Protein AF-A0AAD6TDW9-F1 (afdb_monomer_lite)

Secondary structure (DSSP, 8-state):
--HHHHHHHHTTT--SPPP--S-HHHHHHHHHHHHHHHS-TTSPEETTEE-S------TTTS--STTSHHHHHHHHHHHHHHHTT-HHHHHHHHHHHHHHHHHHHHH-

Foldseek 3Di:
DDVQLVVCVVVVVDPPDRDQPPDLVVLLQVLLQLVVVQFDPQWDDDPSHTDLDDDDDRVSAVDPDSNHLVSNVVSLVNSVVNCVPVPVSVVSSVSSVVSSVSSVVRND

Sequence (108 aa):
RPNEVSGWIGRARSGGPHPAIVDVFSFASRWWNWWVAINPEWRIKRGNRLVREGEGAWDSLAQTGPNGMLNVLICLRWWYDALKGDERAMGDWKEALADVEWALKGIL

pLDDT: mean 86.01, std 9.98, range [58.34, 97.56]

Radius of gyration: 13.74 Å; chains: 1; bounding box: 31×32×34 Å

Organism: NCBI:txid1745969

Structure (mmCIF, N/CA/C/O backbone):
data_AF-A0AAD6TDW9-F1
#
_entry.id   AF-A0AAD6TDW9-F1
#
loop_
_atom_site.group_PDB
_atom_site.id
_atom_site.type_symbol
_atom_site.label_atom_id
_atom_site.label_alt_id
_atom_site.label_comp_id
_atom_site.label_asym_id
_atom_site.label_entity_id
_atom_site.label_seq_id
_atom_site.pdbx_PDB_ins_code
_atom_site.Cartn_x
_atom_site.Cartn_y
_atom_site.Cartn_z
_atom_site.occupancy
_atom_site.B_iso_or_equiv
_atom_site.auth_seq_id
_atom_site.auth_comp_id
_atom_site.auth_asym_id
_atom_site.auth_atom_id
_atom_site.pdbx_PDB_model_num
ATOM 1 N N . ARG A 1 1 ? -7.961 -3.247 -6.421 1.00 72.31 1 ARG A N 1
ATOM 2 C CA . ARG A 1 1 ? -6.555 -3.721 -6.469 1.00 72.31 1 ARG A CA 1
ATOM 3 C C . ARG A 1 1 ? -5.977 -3.493 -7.857 1.00 72.31 1 ARG A C 1
ATOM 5 O O . ARG A 1 1 ? -6.772 -3.525 -8.792 1.00 72.31 1 ARG A O 1
ATOM 12 N N . PRO A 1 2 ? -4.657 -3.275 -8.008 1.00 77.56 2 PRO A N 1
ATOM 13 C CA . PRO A 1 2 ? -4.009 -3.196 -9.320 1.00 77.56 2 PRO A CA 1
ATOM 14 C C . PRO A 1 2 ? -4.267 -4.448 -10.180 1.00 77.56 2 PRO A C 1
ATOM 16 O O . PRO A 1 2 ? -4.443 -5.551 -9.652 1.00 77.56 2 PRO A O 1
ATOM 19 N N . ASN A 1 3 ? -4.301 -4.284 -11.504 1.00 77.44 3 ASN A N 1
ATOM 20 C CA . ASN A 1 3 ? -4.661 -5.347 -12.460 1.00 77.44 3 ASN A CA 1
ATOM 21 C C . ASN A 1 3 ? -3.661 -6.510 -12.436 1.00 77.44 3 ASN A C 1
ATOM 23 O O . ASN A 1 3 ? -4.026 -7.677 -12.565 1.00 77.44 3 ASN A O 1
ATOM 27 N N . GLU A 1 4 ? -2.404 -6.169 -12.197 1.00 77.12 4 GLU A N 1
ATOM 28 C CA . GLU A 1 4 ? -1.249 -7.037 -12.021 1.00 77.12 4 GLU A CA 1
ATOM 29 C C . GLU A 1 4 ? -1.524 -8.119 -10.960 1.00 77.12 4 GLU A C 1
ATOM 31 O O . GLU A 1 4 ? -1.235 -9.302 -11.154 1.00 77.12 4 GLU A O 1
ATOM 36 N N . VAL A 1 5 ? -2.186 -7.726 -9.871 1.00 71.38 5 VAL A N 1
ATOM 37 C CA . VAL A 1 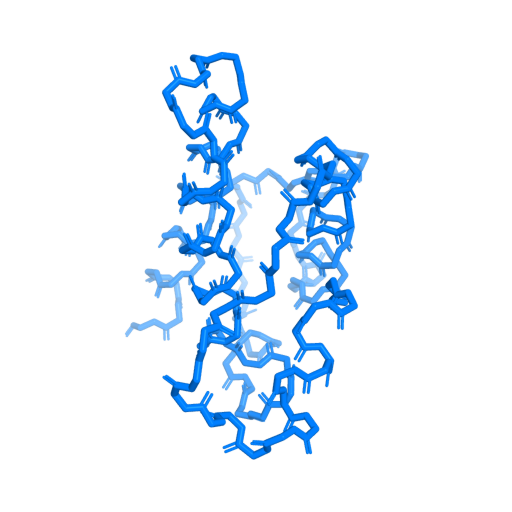5 ? -2.553 -8.592 -8.742 1.00 71.38 5 VAL A CA 1
ATOM 38 C C . VAL A 1 5 ? -3.688 -9.524 -9.116 1.00 71.38 5 VAL A C 1
ATOM 40 O O . VAL A 1 5 ? -3.653 -10.707 -8.790 1.00 71.38 5 VAL A O 1
ATOM 43 N N . SER A 1 6 ? -4.696 -9.006 -9.823 1.00 74.06 6 SER A N 1
ATOM 44 C CA . SER A 1 6 ? -5.806 -9.821 -10.319 1.00 74.06 6 SER A CA 1
ATOM 45 C C . SER A 1 6 ? -5.301 -10.930 -11.242 1.00 74.06 6 SER A C 1
ATOM 47 O O . SER A 1 6 ? -5.727 -12.074 -11.099 1.00 74.06 6 SER A O 1
ATOM 49 N N . GLY A 1 7 ? -4.338 -10.621 -12.117 1.00 73.25 7 GLY A N 1
ATOM 50 C CA . GLY A 1 7 ? -3.689 -11.615 -12.971 1.00 73.25 7 GLY A CA 1
ATOM 51 C C . GLY A 1 7 ? -2.910 -12.675 -12.185 1.00 73.25 7 GLY A C 1
ATOM 52 O O . GLY A 1 7 ? -3.001 -13.857 -12.500 1.00 73.25 7 GLY A O 1
ATOM 53 N N . TRP A 1 8 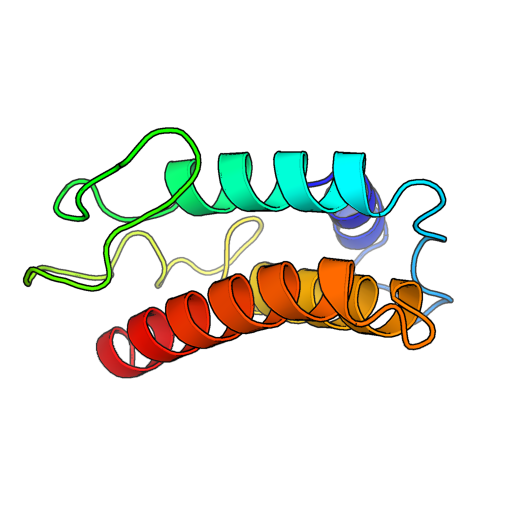? -2.170 -12.285 -11.145 1.00 75.88 8 TRP A N 1
ATOM 54 C CA . TRP A 1 8 ? -1.407 -13.225 -10.313 1.00 75.88 8 TRP A CA 1
ATOM 55 C C . TRP A 1 8 ? -2.293 -14.126 -9.442 1.00 75.88 8 TRP A C 1
ATOM 57 O O . TRP A 1 8 ? -2.066 -15.334 -9.381 1.00 75.88 8 TRP A O 1
ATOM 67 N N . ILE A 1 9 ? -3.349 -13.573 -8.834 1.00 73.38 9 ILE A N 1
ATOM 68 C CA . ILE A 1 9 ? -4.352 -14.360 -8.098 1.00 73.38 9 ILE A CA 1
ATOM 69 C C . ILE A 1 9 ? -5.027 -15.365 -9.039 1.00 73.38 9 ILE A C 1
ATOM 71 O O . ILE A 1 9 ? -5.163 -16.532 -8.675 1.00 73.38 9 ILE A O 1
ATOM 75 N N . GLY A 1 10 ? -5.393 -14.940 -10.254 1.00 71.69 10 GLY A N 1
ATOM 76 C CA . GLY A 1 10 ? -5.986 -15.813 -11.272 1.00 71.69 10 GLY A CA 1
ATOM 77 C C . GLY A 1 10 ? -5.071 -16.960 -11.715 1.00 71.69 10 GLY A C 1
ATOM 78 O O . GLY A 1 10 ? -5.559 -18.020 -12.086 1.00 71.69 10 GLY A O 1
ATOM 79 N N . ARG A 1 11 ? -3.746 -16.799 -11.601 1.00 72.00 11 ARG A N 1
ATOM 80 C CA . ARG A 1 11 ? -2.745 -17.852 -11.855 1.00 72.00 11 ARG A CA 1
ATOM 81 C C . ARG A 1 11 ? -2.368 -18.636 -10.596 1.00 72.00 11 ARG A C 1
ATOM 83 O O . ARG A 1 11 ? -1.220 -19.043 -10.439 1.00 72.00 11 ARG A O 1
ATOM 90 N N . ALA A 1 12 ? -3.309 -18.797 -9.667 1.00 75.31 12 ALA A N 1
ATOM 91 C CA . ALA A 1 12 ? -3.112 -19.519 -8.410 1.00 75.31 12 ALA A CA 1
ATOM 92 C C . ALA A 1 12 ? -1.887 -19.044 -7.607 1.00 75.31 12 ALA A C 1
ATOM 94 O O . ALA A 1 12 ? -1.252 -19.836 -6.915 1.00 75.31 12 ALA A O 1
ATOM 95 N N . ARG A 1 13 ? -1.553 -17.746 -7.685 1.00 72.75 13 ARG A N 1
ATOM 96 C CA . ARG A 1 13 ? -0.395 -17.165 -6.990 1.00 72.75 13 ARG A CA 1
ATOM 97 C C . ARG A 1 13 ? 0.939 -17.809 -7.392 1.00 72.75 13 ARG A C 1
ATOM 99 O O . ARG A 1 13 ? 1.873 -17.840 -6.596 1.00 72.75 13 ARG A O 1
ATOM 106 N N . SER A 1 14 ? 1.0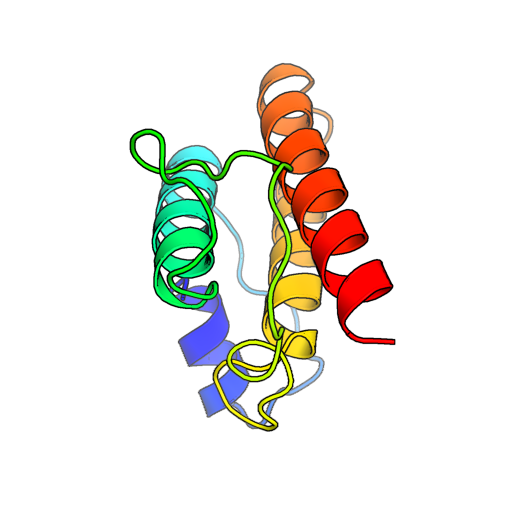38 -18.308 -8.627 1.00 67.88 14 SER A N 1
ATOM 107 C CA . SER A 1 14 ? 2.245 -18.941 -9.164 1.00 67.88 14 SER A CA 1
ATOM 108 C C . SER A 1 14 ? 3.487 -18.068 -8.939 1.00 67.88 14 SER A C 1
ATOM 110 O O . SER A 1 14 ? 3.451 -16.876 -9.255 1.00 67.88 14 SER A O 1
ATOM 112 N N . GLY A 1 15 ? 4.589 -18.661 -8.473 1.00 58.34 15 GLY A N 1
ATOM 113 C CA . GLY A 1 15 ? 5.874 -17.984 -8.227 1.00 58.34 15 GLY A CA 1
ATOM 114 C C . GLY A 1 15 ? 6.670 -17.599 -9.484 1.00 58.34 15 GLY A C 1
ATOM 115 O O . GLY A 1 15 ? 7.878 -17.411 -9.400 1.00 58.34 15 GLY A O 1
ATOM 116 N N . GLY A 1 16 ? 6.020 -17.528 -10.651 1.00 63.09 16 GLY A N 1
ATOM 117 C CA . GLY A 1 16 ? 6.641 -17.058 -11.892 1.00 63.09 16 GLY A CA 1
ATOM 118 C C . GLY A 1 16 ? 7.020 -15.570 -11.833 1.00 63.09 16 GLY A C 1
ATOM 119 O O . GLY A 1 16 ? 6.708 -14.898 -10.846 1.00 63.09 16 GLY A O 1
ATOM 120 N N . PRO A 1 17 ? 7.671 -15.031 -12.883 1.00 60.44 17 PRO A N 1
ATOM 121 C CA . PRO A 1 17 ? 8.110 -13.640 -12.897 1.00 60.44 17 PRO A CA 1
ATOM 122 C C . PRO A 1 17 ? 6.941 -12.699 -12.592 1.00 60.44 17 PRO A C 1
ATOM 124 O O . PRO A 1 17 ? 5.842 -12.835 -13.143 1.00 60.44 17 PRO A O 1
ATOM 127 N N . HIS A 1 18 ? 7.174 -11.767 -11.669 1.00 66.81 18 HIS A N 1
ATOM 128 C CA . HIS A 1 18 ? 6.179 -10.769 -11.312 1.00 66.81 18 HIS A CA 1
ATOM 129 C C . HIS A 1 18 ? 5.860 -9.889 -12.532 1.00 66.81 18 HIS A C 1
ATOM 131 O O . HIS A 1 18 ? 6.726 -9.674 -13.386 1.00 66.81 18 HIS A O 1
ATOM 137 N N . PRO A 1 19 ? 4.617 -9.394 -12.658 1.00 71.12 19 PRO A N 1
ATOM 138 C CA . PRO A 1 19 ? 4.228 -8.554 -13.784 1.00 71.12 19 PRO A CA 1
ATOM 139 C C . PRO A 1 19 ? 5.148 -7.332 -13.899 1.00 71.12 19 PRO A C 1
ATOM 141 O O . PRO A 1 19 ? 5.477 -6.691 -12.900 1.00 71.12 19 PRO A O 1
ATOM 144 N N . ALA A 1 20 ? 5.569 -7.021 -15.127 1.00 77.88 20 ALA A N 1
ATOM 145 C CA . ALA A 1 20 ? 6.363 -5.834 -15.403 1.00 77.88 20 ALA A CA 1
ATOM 146 C C . ALA A 1 20 ? 5.500 -4.586 -15.169 1.00 77.88 20 ALA A C 1
ATOM 148 O O . ALA A 1 20 ? 4.545 -4.335 -15.904 1.00 77.88 20 ALA A O 1
ATOM 149 N N . ILE A 1 21 ? 5.830 -3.805 -14.140 1.00 85.06 21 ILE A N 1
ATOM 150 C CA . ILE A 1 21 ? 5.220 -2.494 -13.915 1.00 85.06 21 ILE A CA 1
ATOM 151 C C . ILE A 1 21 ? 5.916 -1.510 -14.858 1.00 85.06 21 ILE A C 1
ATOM 153 O O . ILE A 1 21 ? 7.047 -1.098 -14.616 1.00 85.06 21 ILE A O 1
ATOM 157 N N . VAL A 1 22 ? 5.248 -1.188 -15.966 1.00 82.69 22 VAL A N 1
ATOM 158 C CA . VAL A 1 22 ? 5.772 -0.282 -17.005 1.00 82.69 22 VAL A CA 1
ATOM 159 C C . VAL A 1 22 ? 5.586 1.185 -16.610 1.00 82.69 22 VAL A C 1
ATOM 161 O O . VAL A 1 22 ? 6.461 2.005 -16.864 1.00 82.69 22 VAL A O 1
ATOM 164 N N . ASP A 1 23 ? 4.469 1.502 -15.950 1.00 88.88 23 ASP A N 1
ATOM 165 C CA . ASP A 1 23 ? 4.155 2.838 -15.437 1.00 88.88 23 ASP A CA 1
ATOM 166 C C . ASP A 1 23 ? 3.946 2.781 -13.918 1.00 88.88 23 ASP A C 1
ATOM 168 O O . ASP A 1 23 ? 2.888 2.385 -13.411 1.00 88.88 23 ASP A O 1
ATOM 172 N N . VAL A 1 24 ? 4.994 3.176 -13.195 1.00 91.12 24 VAL A N 1
ATOM 173 C CA . VAL A 1 24 ? 5.040 3.204 -11.729 1.00 91.12 24 VAL A CA 1
ATOM 174 C C . VAL A 1 24 ? 4.031 4.196 -11.150 1.00 91.12 24 VAL A C 1
ATOM 176 O O . VAL A 1 24 ? 3.416 3.896 -10.129 1.00 91.12 24 VAL A O 1
ATOM 179 N N . PHE A 1 25 ? 3.800 5.342 -11.793 1.00 91.00 25 PHE A N 1
ATOM 180 C CA . PHE A 1 25 ? 2.885 6.365 -11.277 1.00 91.00 25 PHE A CA 1
ATOM 181 C C . PHE A 1 25 ? 1.427 5.913 -11.389 1.00 91.00 25 PHE A C 1
ATOM 183 O O . PHE A 1 25 ? 0.657 6.012 -10.428 1.00 91.00 25 PHE A O 1
ATOM 190 N N . SER A 1 26 ? 1.052 5.336 -12.533 1.00 91.62 26 SER A N 1
ATOM 191 C CA . SER A 1 26 ? -0.280 4.747 -12.715 1.00 91.62 26 SER A CA 1
ATOM 192 C C . SER A 1 26 ? -0.497 3.530 -11.815 1.00 91.62 26 SER A C 1
ATOM 194 O O . SER A 1 26 ? -1.613 3.289 -11.344 1.00 91.62 26 SER A O 1
ATOM 196 N N . PHE A 1 27 ? 0.546 2.736 -11.555 1.00 92.06 27 PHE A N 1
ATOM 197 C CA . PHE A 1 27 ? 0.485 1.655 -10.571 1.00 92.06 27 PHE A CA 1
ATOM 198 C C . PHE A 1 27 ? 0.250 2.191 -9.153 1.00 92.06 27 PHE A C 1
ATOM 200 O O . PHE A 1 27 ? -0.702 1.759 -8.502 1.00 92.06 27 PHE A O 1
ATOM 207 N N . ALA A 1 28 ? 1.051 3.164 -8.711 1.00 93.75 28 ALA A N 1
ATOM 208 C CA . ALA A 1 28 ? 0.945 3.798 -7.399 1.00 93.75 28 ALA A CA 1
ATOM 209 C C . ALA A 1 28 ? -0.459 4.368 -7.155 1.00 93.75 28 ALA A C 1
ATOM 211 O O . ALA A 1 28 ? -1.093 4.074 -6.143 1.00 93.75 28 ALA A O 1
ATOM 212 N N . SER A 1 29 ? -0.999 5.113 -8.125 1.00 94.06 29 SER A N 1
ATOM 213 C CA . SER A 1 29 ? -2.350 5.679 -8.049 1.00 94.06 29 SER A CA 1
ATOM 214 C C . SER A 1 29 ? -3.429 4.601 -7.867 1.00 94.06 29 SER A C 1
ATOM 216 O O . SER A 1 29 ? -4.272 4.694 -6.970 1.00 94.06 29 SER A O 1
ATOM 218 N N . ARG A 1 30 ? -3.371 3.517 -8.658 1.00 94.12 30 ARG A N 1
ATOM 219 C CA . ARG A 1 30 ? -4.302 2.378 -8.542 1.00 94.12 30 ARG A CA 1
ATOM 220 C C . ARG A 1 30 ? -4.155 1.638 -7.214 1.00 94.12 30 ARG A C 1
ATOM 222 O O . ARG A 1 30 ? -5.157 1.170 -6.670 1.00 94.12 30 ARG A O 1
ATOM 229 N N . TRP A 1 31 ? -2.930 1.510 -6.708 1.00 94.81 31 TRP A N 1
ATOM 230 C CA . TRP A 1 31 ? -2.662 0.885 -5.418 1.00 94.81 31 TRP A CA 1
ATOM 231 C C . TRP A 1 31 ? -3.276 1.700 -4.281 1.00 94.81 31 TRP A C 1
ATOM 233 O O . TRP A 1 31 ? -4.033 1.149 -3.490 1.00 94.81 31 TRP A O 1
ATOM 243 N N . TRP A 1 32 ? -3.056 3.012 -4.264 1.00 96.25 32 TRP A N 1
ATOM 244 C CA . TRP A 1 32 ? -3.594 3.910 -3.244 1.00 96.25 32 TRP A CA 1
ATOM 245 C C . TRP A 1 32 ? -5.122 3.976 -3.242 1.00 96.25 32 TRP A C 1
ATOM 247 O O . TRP A 1 32 ? -5.737 3.848 -2.186 1.00 96.25 32 TRP A O 1
ATOM 257 N N . AS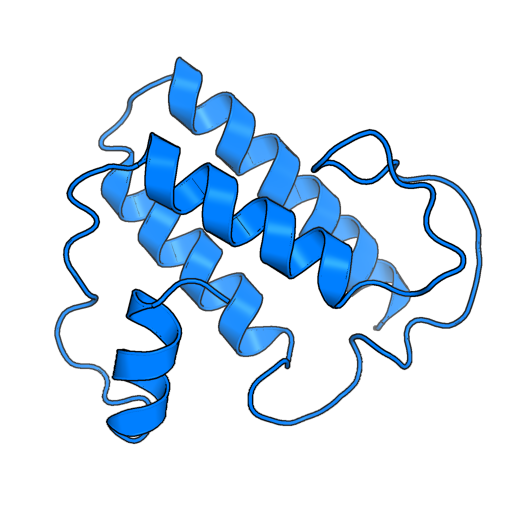N A 1 33 ? -5.748 4.073 -4.419 1.00 94.44 33 ASN A N 1
ATOM 258 C CA . ASN A 1 33 ? -7.209 4.006 -4.535 1.00 94.44 33 ASN A CA 1
ATOM 259 C C . ASN A 1 33 ? -7.759 2.691 -3.972 1.00 94.44 33 ASN A C 1
ATOM 261 O O . ASN A 1 33 ? -8.795 2.670 -3.312 1.00 94.44 33 ASN A O 1
ATOM 265 N N . TRP A 1 34 ? -7.059 1.583 -4.220 1.00 93.12 34 TRP A N 1
ATOM 266 C CA . TRP A 1 34 ? -7.441 0.298 -3.656 1.00 93.12 34 TRP A CA 1
ATOM 267 C C . TRP A 1 34 ? -7.240 0.242 -2.142 1.00 93.12 34 TRP A C 1
ATOM 269 O O . TRP A 1 34 ? -8.151 -0.199 -1.450 1.00 93.12 34 TRP A O 1
ATOM 279 N N . TRP A 1 35 ? -6.095 0.701 -1.638 1.00 94.69 35 TRP A N 1
ATOM 280 C CA . TRP A 1 35 ? -5.779 0.724 -0.214 1.00 94.69 35 TRP A CA 1
ATOM 281 C C . TRP A 1 35 ? -6.818 1.531 0.572 1.00 94.69 35 TRP A C 1
ATOM 283 O O . TRP A 1 35 ? -7.395 1.021 1.528 1.00 94.69 35 TRP A O 1
ATOM 293 N N . VAL A 1 36 ? -7.171 2.728 0.095 1.00 94.06 36 VAL A N 1
ATOM 294 C CA . VAL A 1 36 ? -8.256 3.553 0.657 1.00 94.06 36 VAL A CA 1
ATOM 295 C C . VAL A 1 36 ? -9.603 2.824 0.664 1.00 94.06 36 VAL A C 1
ATOM 297 O O . VAL A 1 36 ? -10.383 2.991 1.601 1.00 94.06 36 VAL A O 1
ATOM 300 N N . ALA A 1 37 ? -9.897 2.038 -0.374 1.00 91.38 37 ALA A N 1
ATOM 301 C CA . ALA A 1 37 ? -11.176 1.348 -0.515 1.00 91.38 37 ALA A CA 1
ATOM 302 C C . ALA A 1 37 ? -11.324 0.122 0.398 1.00 91.38 37 ALA A C 1
ATOM 304 O O . ALA A 1 37 ? -12.449 -0.213 0.753 1.00 91.38 37 ALA A O 1
ATOM 305 N N . ILE A 1 38 ? -10.226 -0.553 0.756 1.00 90.94 38 ILE A N 1
ATOM 306 C CA . ILE A 1 38 ? -10.271 -1.741 1.630 1.00 90.94 38 ILE A CA 1
ATOM 307 C C . ILE A 1 38 ? -10.046 -1.426 3.108 1.00 90.94 38 ILE A C 1
ATOM 309 O O . ILE A 1 38 ? -10.210 -2.308 3.943 1.00 90.94 38 ILE A O 1
ATOM 313 N N . ASN A 1 39 ? -9.649 -0.195 3.433 1.00 92.44 39 ASN A N 1
ATOM 314 C CA . ASN A 1 39 ? -9.439 0.213 4.813 1.00 92.44 39 ASN A CA 1
ATOM 315 C C . ASN A 1 39 ? -10.766 0.465 5.554 1.00 92.44 39 ASN A C 1
ATOM 317 O O . ASN A 1 39 ? -11.761 0.830 4.918 1.00 92.44 39 ASN A O 1
ATOM 321 N N . PRO A 1 40 ? -10.771 0.325 6.893 1.00 92.12 40 PRO A N 1
ATOM 322 C CA . PRO A 1 40 ? -11.952 0.570 7.712 1.00 92.12 40 PRO A CA 1
ATOM 323 C C . PRO A 1 40 ? -12.523 1.984 7.552 1.00 92.12 40 PRO A C 1
ATOM 325 O O . PRO A 1 40 ? -11.792 2.940 7.290 1.00 92.12 40 PRO A O 1
ATOM 328 N N . GLU A 1 41 ? -13.824 2.135 7.804 1.00 92.00 41 GLU A N 1
ATOM 329 C CA . GLU A 1 41 ? -14.521 3.427 7.708 1.00 92.00 41 GLU A CA 1
ATOM 330 C C . GLU A 1 41 ? -14.037 4.466 8.721 1.00 92.00 41 GLU A C 1
ATOM 332 O O . GLU A 1 41 ? -14.071 5.659 8.430 1.00 92.00 41 GLU A O 1
ATOM 337 N N . TRP A 1 42 ? -13.549 4.028 9.885 1.00 94.12 42 TRP A N 1
ATOM 338 C CA . TRP A 1 42 ? -13.034 4.929 10.916 1.00 94.12 42 TRP A CA 1
ATOM 339 C C . TRP A 1 42 ? -11.748 5.653 10.480 1.00 94.12 42 TRP A C 1
ATOM 341 O O . TRP A 1 42 ? -11.388 6.673 11.068 1.00 94.12 42 TRP A O 1
ATOM 351 N N . ARG A 1 43 ? -11.062 5.177 9.429 1.00 94.19 43 ARG A N 1
ATOM 352 C CA . ARG A 1 43 ? -9.869 5.843 8.902 1.00 94.19 43 ARG A CA 1
ATOM 353 C C . ARG A 1 43 ? -10.224 7.087 8.101 1.00 94.19 43 ARG A C 1
ATOM 355 O O . ARG A 1 43 ? -10.964 7.039 7.118 1.00 94.19 43 ARG A O 1
ATOM 362 N N . ILE A 1 44 ? -9.585 8.196 8.456 1.00 93.56 44 ILE A N 1
ATOM 363 C CA . ILE A 1 44 ? -9.780 9.481 7.785 1.00 93.56 44 ILE A CA 1
ATOM 364 C C . ILE A 1 44 ? -9.129 9.453 6.397 1.00 93.56 44 ILE A C 1
ATOM 366 O O . ILE A 1 44 ? -7.927 9.219 6.246 1.00 93.56 44 ILE A O 1
ATOM 370 N N . LYS A 1 45 ? -9.941 9.730 5.371 1.00 93.19 45 LYS A N 1
ATOM 371 C CA . LYS A 1 45 ? -9.537 9.782 3.960 1.00 93.19 45 LYS A CA 1
ATOM 372 C C . LYS A 1 45 ? -9.212 11.221 3.560 1.00 93.19 45 LYS A C 1
ATOM 374 O O . LYS A 1 45 ? -10.020 12.124 3.766 1.00 93.19 45 LYS A O 1
ATOM 379 N N . ARG A 1 46 ? -8.053 11.438 2.935 1.00 90.69 46 ARG A N 1
ATOM 380 C CA . ARG A 1 46 ? -7.658 12.715 2.316 1.00 90.69 46 ARG A CA 1
ATOM 381 C C . ARG A 1 46 ? -7.313 12.474 0.850 1.00 90.69 46 ARG A C 1
ATOM 383 O O . ARG A 1 46 ? -6.188 12.113 0.516 1.00 90.69 46 ARG A O 1
ATOM 390 N N . GLY A 1 47 ? -8.302 12.628 -0.029 1.00 89.00 47 GLY A N 1
ATOM 391 C CA . GLY A 1 47 ? -8.162 12.256 -1.439 1.00 89.00 47 GLY A CA 1
ATOM 392 C C . GLY A 1 47 ? -7.932 10.749 -1.589 1.00 89.00 47 GLY A C 1
ATOM 393 O O . GLY A 1 47 ? -8.727 9.951 -1.099 1.00 89.00 47 GLY A O 1
ATOM 394 N N . ASN A 1 48 ? -6.830 10.357 -2.232 1.00 90.06 48 ASN A N 1
ATOM 395 C CA . ASN A 1 48 ? -6.407 8.958 -2.369 1.00 90.06 48 ASN A CA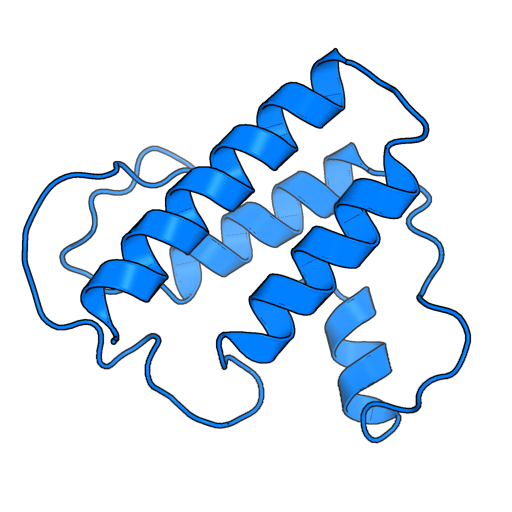 1
ATOM 396 C C . ASN A 1 48 ? -5.385 8.526 -1.297 1.00 90.06 48 ASN A C 1
ATOM 398 O O . ASN A 1 48 ? -4.613 7.592 -1.514 1.00 90.06 48 ASN A O 1
ATOM 402 N N . ARG A 1 49 ? -5.327 9.224 -0.161 1.00 93.06 49 ARG A N 1
ATOM 403 C CA . ARG A 1 49 ? -4.456 8.898 0.975 1.00 93.06 49 ARG A CA 1
ATOM 404 C C . ARG A 1 49 ? -5.283 8.691 2.238 1.00 93.06 49 ARG A C 1
ATOM 406 O O . ARG A 1 49 ? -6.424 9.148 2.334 1.00 93.06 49 ARG A O 1
ATOM 413 N N . LEU A 1 50 ? -4.680 8.016 3.208 1.00 93.56 50 LEU A N 1
ATOM 414 C CA . LEU A 1 50 ? -5.234 7.830 4.542 1.00 93.56 50 LEU A CA 1
ATOM 415 C C . LEU A 1 50 ? -4.373 8.577 5.552 1.00 93.56 50 LEU A C 1
ATOM 417 O O . LEU A 1 50 ? -3.160 8.689 5.380 1.00 93.56 50 LEU A O 1
ATOM 421 N N . VAL A 1 51 ? -5.005 9.095 6.599 1.00 93.88 51 VAL A N 1
ATOM 422 C CA . VAL A 1 51 ? -4.280 9.613 7.757 1.00 93.88 51 VAL A CA 1
ATOM 423 C C . VAL A 1 51 ? -3.988 8.448 8.707 1.00 93.88 51 VAL A C 1
ATOM 425 O O . VAL A 1 51 ? -4.791 7.519 8.844 1.00 93.88 51 VAL A O 1
ATOM 428 N N . ARG A 1 52 ? -2.810 8.467 9.331 1.00 94.12 52 ARG A N 1
ATOM 429 C CA . ARG A 1 52 ? -2.382 7.499 10.354 1.00 94.12 52 ARG A CA 1
ATOM 430 C C . ARG A 1 52 ? -2.793 7.989 11.743 1.00 94.12 52 ARG A C 1
ATOM 432 O O . ARG A 1 52 ? -1.949 8.257 12.589 1.00 94.12 52 ARG A O 1
ATOM 439 N N . GLU A 1 53 ? -4.091 8.196 11.922 1.00 91.94 53 GLU A N 1
ATOM 440 C CA . GLU A 1 53 ? -4.696 8.670 13.167 1.00 91.94 53 GLU A CA 1
ATOM 441 C C . GLU A 1 53 ? -6.052 7.990 13.389 1.00 91.94 53 GLU A C 1
ATOM 443 O O . GLU A 1 53 ? -6.645 7.454 12.447 1.00 91.94 53 GLU A O 1
ATOM 448 N N . GLY A 1 54 ? -6.546 8.048 14.626 1.00 90.19 54 GLY A N 1
ATOM 449 C CA . GLY A 1 54 ? -7.802 7.424 15.032 1.00 90.19 54 GLY A CA 1
ATOM 450 C C . GLY A 1 54 ? -7.632 5.998 15.552 1.00 90.19 54 GLY A C 1
ATOM 451 O O . GLY A 1 54 ? -6.543 5.426 15.529 1.00 90.19 54 GLY A O 1
ATOM 452 N N . GLU A 1 55 ? -8.739 5.444 16.038 1.00 88.06 55 GLU A N 1
ATOM 453 C CA . GLU A 1 55 ? -8.814 4.121 16.652 1.00 88.06 55 GLU A CA 1
ATOM 454 C C . GLU A 1 55 ? -10.103 3.423 16.212 1.00 88.06 55 GLU A C 1
ATOM 456 O O . GLU A 1 55 ? -11.141 4.059 16.015 1.00 88.06 55 GLU A O 1
ATOM 461 N N . GLY A 1 56 ? -10.040 2.105 16.060 1.00 90.50 56 GLY A N 1
ATOM 462 C CA . GLY A 1 56 ? -11.182 1.290 15.681 1.00 90.50 56 GLY A CA 1
ATOM 463 C C . GLY A 1 56 ? -10.767 -0.122 15.289 1.00 90.50 56 GLY A C 1
ATOM 464 O O . GLY A 1 56 ? -9.583 -0.457 15.256 1.00 90.50 56 GLY A O 1
ATOM 465 N N . ALA A 1 57 ? -11.755 -0.961 14.987 1.00 90.12 57 ALA A N 1
ATOM 466 C CA . ALA A 1 57 ? -11.511 -2.350 14.622 1.00 90.12 57 ALA A CA 1
ATOM 467 C C . ALA A 1 57 ? -10.921 -2.478 13.207 1.00 90.12 57 ALA A C 1
ATOM 469 O O . ALA A 1 57 ? -11.351 -1.804 12.263 1.00 90.12 57 ALA A O 1
ATOM 470 N N . TRP A 1 58 ? -9.950 -3.378 13.049 1.00 90.38 58 TRP A N 1
ATOM 471 C CA . TRP A 1 58 ? -9.264 -3.648 11.781 1.00 90.38 58 TRP A CA 1
ATOM 472 C C . TRP A 1 58 ? -9.860 -4.825 10.996 1.00 90.38 58 TRP A C 1
ATOM 474 O O . TRP A 1 58 ? -9.259 -5.297 10.031 1.00 90.38 58 TRP A O 1
ATOM 484 N N . ASP A 1 59 ? -11.058 -5.280 11.366 1.00 84.38 59 ASP A N 1
ATOM 485 C CA . ASP A 1 59 ? -11.694 -6.496 10.837 1.00 84.38 59 ASP A CA 1
ATOM 486 C C . ASP A 1 59 ? -11.810 -6.516 9.303 1.00 84.38 59 ASP A C 1
ATOM 488 O O . ASP A 1 59 ? -11.722 -7.572 8.677 1.00 84.38 59 ASP A O 1
ATOM 492 N N . SER A 1 60 ? -11.951 -5.343 8.672 1.00 82.56 60 SER A N 1
ATOM 493 C CA . SER A 1 60 ? -11.984 -5.207 7.205 1.00 82.56 60 SER A CA 1
ATOM 494 C C . SER A 1 60 ? -10.667 -5.602 6.523 1.00 82.56 60 SER A C 1
ATOM 496 O O . SER A 1 60 ? -10.694 -6.110 5.402 1.00 82.56 60 SER A O 1
ATOM 498 N N . LEU A 1 61 ? -9.528 -5.436 7.204 1.00 85.69 61 LEU A N 1
ATOM 499 C CA . LEU A 1 61 ? -8.201 -5.842 6.732 1.00 85.69 61 LEU A CA 1
ATOM 500 C C . LEU A 1 61 ? -7.781 -7.229 7.235 1.00 85.69 61 LEU A C 1
ATOM 502 O O . LEU A 1 61 ? -6.933 -7.870 6.611 1.00 85.69 61 LEU A O 1
ATOM 506 N N . ALA A 1 62 ? -8.397 -7.720 8.314 1.00 73.38 62 ALA A N 1
ATOM 507 C CA . ALA A 1 62 ? -8.180 -9.068 8.844 1.00 73.38 62 ALA A CA 1
ATOM 508 C C . ALA A 1 62 ? -8.823 -10.179 7.982 1.00 73.38 62 ALA A C 1
ATOM 510 O O . ALA A 1 62 ? -8.720 -11.366 8.297 1.00 73.38 62 ALA A O 1
ATOM 511 N N . GLN A 1 63 ? -9.477 -9.822 6.871 1.00 70.69 63 GLN A N 1
ATOM 512 C CA . GLN A 1 63 ? -10.116 -10.787 5.982 1.00 70.69 63 GLN A CA 1
ATOM 513 C C . GLN A 1 63 ? -9.096 -11.653 5.230 1.00 70.69 63 GLN A C 1
ATOM 515 O O . GLN A 1 63 ? -8.181 -11.169 4.556 1.00 70.69 63 GLN A O 1
ATOM 520 N N . THR A 1 64 ? -9.307 -12.968 5.269 1.00 64.25 64 THR A N 1
ATOM 521 C CA . THR A 1 64 ? -8.585 -13.917 4.418 1.00 64.25 64 THR A CA 1
ATOM 522 C C . THR A 1 64 ? -9.160 -13.883 2.996 1.00 64.25 64 THR A C 1
ATOM 524 O O . THR A 1 64 ? -10.367 -13.764 2.799 1.00 64.25 64 THR A O 1
ATOM 527 N N . GLY A 1 65 ? -8.302 -13.954 1.967 1.00 67.56 65 GLY A N 1
ATOM 528 C CA . GLY A 1 65 ? -8.749 -14.072 0.571 1.00 67.56 65 GLY A CA 1
ATOM 529 C C . GLY A 1 65 ? -8.248 -12.979 -0.391 1.00 67.56 65 GLY A C 1
ATOM 530 O O . GLY A 1 65 ? -7.116 -12.505 -0.265 1.00 67.56 65 GLY A O 1
ATOM 531 N N . PRO A 1 66 ? -9.026 -12.607 -1.428 1.00 59.78 66 PRO A N 1
ATOM 532 C CA . PRO A 1 66 ? -8.553 -11.762 -2.532 1.00 59.78 66 PRO A CA 1
ATOM 533 C C . PRO A 1 66 ? -8.229 -10.302 -2.161 1.00 59.78 66 PRO A C 1
ATOM 535 O O . PRO A 1 66 ? -7.604 -9.603 -2.965 1.00 59.78 66 PRO A O 1
ATOM 538 N N . ASN A 1 67 ? -8.627 -9.858 -0.967 1.00 65.88 67 ASN A N 1
ATOM 539 C CA . ASN A 1 67 ? -8.339 -8.533 -0.408 1.00 65.88 67 ASN A CA 1
ATOM 540 C C . ASN A 1 67 ? -7.391 -8.583 0.801 1.00 65.88 67 ASN A C 1
ATOM 542 O O . ASN A 1 67 ? -7.118 -7.546 1.389 1.00 65.88 67 ASN A O 1
ATOM 546 N N . GLY A 1 68 ? -6.883 -9.766 1.162 1.00 77.94 68 GLY A N 1
ATOM 547 C CA . GLY A 1 68 ? -6.066 -9.923 2.361 1.00 77.94 68 GLY A CA 1
ATOM 548 C C . GLY A 1 68 ? -4.708 -9.226 2.267 1.00 77.94 68 GLY A C 1
ATOM 549 O O . GLY A 1 68 ? -4.159 -9.029 1.175 1.00 77.94 68 GLY A O 1
ATOM 550 N N . MET A 1 69 ? -4.135 -8.926 3.436 1.00 87.75 69 MET A N 1
ATOM 551 C CA . MET A 1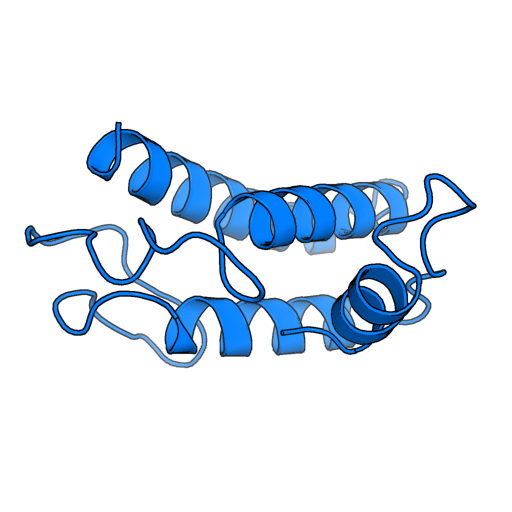 69 ? -2.864 -8.206 3.597 1.00 87.75 69 MET A CA 1
ATOM 552 C C . MET A 1 69 ? -1.686 -8.813 2.827 1.00 87.75 69 MET A C 1
ATOM 554 O O . MET A 1 69 ? -0.812 -8.081 2.368 1.00 87.75 69 MET A O 1
ATOM 558 N N . LEU A 1 70 ? -1.683 -10.127 2.585 1.00 85.06 70 LEU A N 1
ATOM 559 C CA . LEU A 1 70 ? -0.659 -10.763 1.752 1.00 85.06 70 LEU A CA 1
ATOM 560 C C . LEU A 1 70 ? -0.596 -10.156 0.340 1.00 85.06 70 LEU A C 1
ATOM 562 O O . LEU A 1 70 ? 0.489 -9.913 -0.185 1.00 85.06 70 LEU A O 1
ATOM 566 N N . ASN A 1 71 ? -1.749 -9.863 -0.271 1.00 86.06 71 ASN A N 1
ATOM 567 C CA . ASN A 1 71 ? -1.782 -9.251 -1.599 1.00 86.06 71 ASN A CA 1
ATOM 568 C C . ASN A 1 71 ? -1.253 -7.814 -1.549 1.00 86.06 71 ASN A C 1
ATOM 570 O O . ASN A 1 71 ? -0.566 -7.389 -2.474 1.00 86.06 71 ASN A O 1
ATOM 574 N N . VAL A 1 72 ? -1.545 -7.081 -0.470 1.00 91.94 72 VAL A N 1
ATOM 575 C CA . VAL A 1 72 ? -1.054 -5.713 -0.247 1.00 91.94 72 VAL A CA 1
ATOM 576 C C . VAL A 1 72 ? 0.474 -5.704 -0.173 1.00 91.94 72 VAL A C 1
ATOM 578 O O . VAL A 1 72 ? 1.115 -4.943 -0.899 1.00 91.94 72 VAL A O 1
ATOM 581 N N . LEU A 1 73 ? 1.057 -6.604 0.622 1.00 91.94 73 LEU A N 1
ATOM 582 C CA . LEU A 1 73 ? 2.508 -6.740 0.781 1.00 91.94 73 LEU A CA 1
ATOM 583 C C . LEU A 1 73 ? 3.206 -7.127 -0.528 1.00 91.94 73 LEU A C 1
ATOM 585 O O . LEU A 1 73 ? 4.240 -6.559 -0.875 1.00 91.94 73 LEU A O 1
ATOM 589 N N . ILE A 1 74 ? 2.620 -8.042 -1.300 1.00 89.00 74 ILE A N 1
ATOM 590 C CA . ILE A 1 74 ? 3.172 -8.445 -2.599 1.00 89.00 74 ILE A CA 1
ATOM 591 C C . ILE A 1 74 ? 3.125 -7.294 -3.609 1.00 89.00 74 ILE A C 1
ATOM 593 O O . ILE A 1 74 ? 4.088 -7.096 -4.348 1.00 89.00 74 ILE A O 1
ATOM 597 N N . CYS A 1 75 ? 2.064 -6.479 -3.604 1.00 91.38 75 CYS A N 1
ATOM 598 C CA . CYS A 1 75 ? 2.026 -5.268 -4.426 1.00 91.38 75 CYS A CA 1
ATOM 599 C C . CYS A 1 75 ? 3.141 -4.293 -4.066 1.00 91.38 75 CYS A C 1
ATOM 601 O O . CYS A 1 75 ? 3.777 -3.751 -4.965 1.00 91.38 75 CYS A O 1
ATOM 603 N N . LEU A 1 76 ? 3.355 -4.054 -2.766 1.00 94.12 76 LEU A N 1
ATOM 604 C CA . LEU A 1 76 ? 4.421 -3.172 -2.299 1.00 94.12 76 LEU A CA 1
ATOM 605 C C . LEU A 1 76 ? 5.786 -3.703 -2.730 1.00 94.12 76 LEU A C 1
ATOM 607 O O . LEU A 1 76 ? 6.629 -2.919 -3.156 1.00 94.12 76 LEU A O 1
ATOM 611 N N . ARG A 1 77 ? 5.990 -5.024 -2.695 1.00 92.19 77 ARG A N 1
ATOM 612 C CA . ARG A 1 77 ? 7.225 -5.631 -3.190 1.00 92.19 77 ARG A CA 1
ATOM 613 C C . ARG A 1 77 ? 7.432 -5.385 -4.687 1.00 92.19 77 ARG A C 1
ATOM 615 O O . ARG A 1 77 ? 8.499 -4.921 -5.070 1.00 92.19 77 ARG A O 1
ATOM 622 N N . TRP A 1 78 ? 6.423 -5.641 -5.521 1.00 90.62 78 TRP A N 1
ATOM 623 C CA . TRP A 1 78 ? 6.538 -5.396 -6.964 1.00 90.62 78 TRP A CA 1
ATOM 624 C C . TRP A 1 78 ? 6.750 -3.922 -7.285 1.00 90.62 78 TRP A C 1
ATOM 626 O O . TRP A 1 78 ? 7.533 -3.596 -8.173 1.00 90.62 78 TRP A O 1
ATOM 636 N N . TRP A 1 79 ? 6.068 -3.034 -6.556 1.00 93.06 79 TRP A N 1
ATOM 637 C CA . TRP A 1 79 ? 6.262 -1.599 -6.695 1.00 93.06 79 TRP A CA 1
ATOM 638 C C . TRP A 1 79 ? 7.717 -1.234 -6.414 1.00 93.06 79 TRP A C 1
ATOM 640 O O . TRP A 1 79 ? 8.337 -0.615 -7.270 1.00 93.06 79 TRP A O 1
ATOM 650 N N . TYR A 1 80 ? 8.283 -1.689 -5.292 1.00 92.62 80 TYR A N 1
ATOM 651 C CA . TYR A 1 80 ? 9.684 -1.448 -4.945 1.00 92.62 80 TYR A CA 1
ATOM 652 C C . TYR A 1 80 ? 10.648 -1.897 -6.051 1.00 92.62 80 TYR A C 1
ATOM 654 O O . TYR A 1 80 ? 11.490 -1.113 -6.487 1.00 92.62 80 TYR A O 1
ATOM 662 N N . ASP A 1 81 ? 10.481 -3.124 -6.555 1.00 90.00 81 ASP A N 1
ATOM 663 C CA . ASP A 1 81 ? 11.328 -3.670 -7.623 1.00 90.00 81 ASP A CA 1
ATOM 664 C C . ASP A 1 81 ? 11.245 -2.814 -8.910 1.00 90.00 81 ASP A C 1
ATOM 666 O O . ASP A 1 81 ? 12.227 -2.667 -9.642 1.00 90.00 81 ASP A O 1
ATOM 670 N N . ALA A 1 82 ? 10.089 -2.196 -9.176 1.00 90.25 82 ALA A N 1
ATOM 671 C CA . ALA A 1 82 ? 9.872 -1.331 -10.334 1.00 90.25 82 ALA A CA 1
ATOM 672 C C . ALA A 1 82 ? 10.464 0.082 -10.194 1.00 90.25 82 ALA A C 1
ATOM 674 O O . ALA A 1 82 ? 10.657 0.749 -11.210 1.00 90.25 82 ALA A O 1
ATOM 675 N N . LEU A 1 83 ? 10.780 0.537 -8.975 1.00 90.56 83 LEU A N 1
ATOM 676 C CA . LEU A 1 83 ? 11.326 1.880 -8.738 1.00 90.56 83 LEU A CA 1
ATOM 677 C C . LEU A 1 83 ? 12.732 2.066 -9.311 1.00 90.56 83 LEU A C 1
ATOM 679 O O . LEU A 1 83 ? 13.106 3.191 -9.624 1.00 90.56 83 LEU A O 1
ATOM 683 N N . LYS A 1 84 ? 13.531 0.992 -9.411 1.00 85.88 84 LYS A N 1
ATOM 684 C CA . LYS A 1 84 ? 14.916 1.011 -9.932 1.00 85.88 84 LYS A CA 1
ATOM 685 C C . LYS A 1 84 ? 15.809 2.138 -9.364 1.00 85.88 84 LYS A C 1
ATOM 687 O O . LYS A 1 84 ? 16.745 2.567 -10.029 1.00 85.88 84 LYS A O 1
ATOM 692 N N . GLY A 1 85 ? 15.534 2.604 -8.142 1.00 78.69 85 GLY A N 1
ATOM 693 C CA . GLY A 1 85 ? 16.283 3.682 -7.482 1.00 78.69 85 GLY A CA 1
ATOM 694 C C . GLY A 1 85 ? 15.764 5.112 -7.699 1.00 78.69 85 GLY A C 1
ATOM 695 O O . GLY A 1 85 ? 16.429 6.040 -7.256 1.00 78.69 85 GLY A O 1
ATOM 696 N N . ASP A 1 86 ? 14.600 5.322 -8.326 1.00 84.00 86 ASP A N 1
ATOM 697 C CA . ASP A 1 86 ? 13.965 6.649 -8.424 1.00 84.00 86 ASP A CA 1
ATOM 698 C C . ASP A 1 86 ? 13.566 7.173 -7.030 1.00 84.00 86 ASP A C 1
ATOM 700 O O . ASP A 1 86 ? 12.631 6.667 -6.405 1.00 84.00 86 ASP A O 1
ATOM 704 N N . GLU A 1 87 ? 14.271 8.195 -6.534 1.00 82.19 87 GLU A N 1
ATOM 705 C CA . GLU A 1 87 ? 14.079 8.746 -5.185 1.00 82.19 87 GLU A CA 1
ATOM 706 C C . GLU A 1 87 ? 12.699 9.379 -4.968 1.00 82.19 87 GLU A C 1
ATOM 708 O O . GLU A 1 87 ? 12.125 9.267 -3.880 1.00 82.19 87 GLU A O 1
ATOM 713 N N . ARG A 1 88 ? 12.132 10.025 -5.995 1.00 78.19 88 ARG A N 1
ATOM 714 C CA . ARG A 1 88 ? 10.823 10.679 -5.886 1.00 78.19 88 ARG A CA 1
ATOM 715 C C . ARG A 1 88 ? 9.723 9.631 -5.781 1.00 78.19 88 ARG A C 1
ATOM 717 O O . ARG A 1 88 ? 8.844 9.747 -4.927 1.00 78.19 88 ARG A O 1
ATOM 724 N N . ALA A 1 89 ? 9.777 8.603 -6.623 1.00 85.38 89 ALA A N 1
ATOM 725 C CA . ALA A 1 89 ? 8.828 7.498 -6.577 1.00 85.38 89 ALA A CA 1
ATOM 726 C C . ALA A 1 89 ? 9.031 6.611 -5.328 1.00 85.38 89 ALA A C 1
ATOM 728 O O . ALA A 1 89 ? 8.062 6.080 -4.782 1.00 85.38 89 ALA A O 1
ATOM 729 N N . MET A 1 90 ? 10.262 6.530 -4.810 1.00 92.50 90 MET A N 1
ATOM 730 C CA . MET A 1 90 ? 10.582 5.893 -3.528 1.00 92.50 90 MET A CA 1
ATOM 731 C C . MET A 1 90 ? 9.904 6.578 -2.341 1.00 92.50 90 MET A C 1
ATOM 733 O O . MET A 1 90 ? 9.494 5.893 -1.406 1.00 92.50 90 MET A O 1
ATOM 737 N N . GLY A 1 91 ? 9.757 7.906 -2.367 1.00 94.50 91 GLY A N 1
ATOM 738 C CA . GLY A 1 91 ? 9.027 8.642 -1.332 1.00 94.50 91 GLY A CA 1
ATOM 739 C C . GLY A 1 91 ? 7.577 8.169 -1.189 1.00 94.50 91 GLY A C 1
ATOM 740 O O . GLY A 1 91 ? 7.136 7.859 -0.086 1.00 94.50 91 GLY A O 1
ATOM 741 N N . ASP A 1 92 ? 6.859 8.027 -2.305 1.00 94.88 92 ASP A N 1
ATOM 742 C CA . ASP A 1 92 ? 5.457 7.588 -2.284 1.00 94.88 92 ASP A CA 1
ATOM 743 C C . ASP A 1 92 ? 5.303 6.129 -1.829 1.00 94.88 92 ASP A C 1
ATOM 745 O O . ASP A 1 92 ? 4.402 5.789 -1.060 1.00 94.88 92 ASP A O 1
ATOM 749 N N . TRP A 1 93 ? 6.232 5.268 -2.248 1.00 96.25 93 TRP A N 1
ATOM 750 C CA . TRP A 1 93 ? 6.282 3.886 -1.781 1.00 96.25 93 TRP A CA 1
ATOM 751 C C . TRP A 1 93 ? 6.561 3.784 -0.273 1.00 96.25 93 TRP A C 1
ATOM 753 O O . TRP A 1 93 ? 5.946 2.963 0.406 1.00 96.25 93 TRP A O 1
ATOM 763 N N . LYS A 1 94 ? 7.450 4.625 0.275 1.00 96.44 94 LYS A N 1
ATOM 764 C CA . LYS A 1 94 ? 7.742 4.662 1.719 1.00 96.44 94 LYS A CA 1
ATOM 765 C C . LYS A 1 94 ? 6.520 5.076 2.535 1.00 96.44 94 LYS A C 1
ATOM 767 O O . LYS A 1 94 ? 6.255 4.457 3.562 1.00 96.44 94 LYS A O 1
ATOM 772 N N . GLU A 1 95 ? 5.757 6.066 2.072 1.00 96.50 95 GLU A N 1
ATOM 773 C CA . GLU A 1 95 ? 4.499 6.446 2.728 1.00 96.50 95 GLU A CA 1
ATOM 774 C C . GLU A 1 95 ? 3.482 5.301 2.700 1.00 96.50 95 GLU A C 1
ATOM 776 O O . GLU A 1 95 ? 2.849 5.012 3.715 1.00 96.50 95 GLU A O 1
ATOM 781 N N . ALA A 1 96 ? 3.374 4.592 1.573 1.00 96.88 96 ALA A N 1
ATOM 782 C CA . ALA A 1 96 ? 2.516 3.417 1.457 1.00 96.88 96 ALA A CA 1
ATOM 783 C C . ALA A 1 96 ? 2.939 2.290 2.416 1.00 96.88 96 ALA A C 1
ATOM 785 O O . ALA A 1 96 ? 2.096 1.716 3.108 1.00 96.88 96 ALA A O 1
ATOM 786 N N . LEU A 1 97 ? 4.242 1.994 2.494 1.00 97.12 97 LEU A N 1
ATOM 787 C CA . LEU A 1 97 ? 4.790 0.988 3.404 1.00 97.12 97 LEU A CA 1
ATOM 788 C C . LEU A 1 97 ? 4.517 1.346 4.867 1.00 97.12 97 LEU A C 1
ATOM 790 O O . LEU A 1 97 ? 4.077 0.492 5.631 1.00 97.12 97 LEU A O 1
ATOM 794 N N . ALA A 1 98 ? 4.753 2.597 5.251 1.00 97.56 98 ALA A N 1
ATOM 795 C CA . ALA A 1 98 ? 4.595 3.033 6.629 1.00 97.56 98 ALA A CA 1
ATOM 796 C C . ALA A 1 98 ? 3.117 3.071 7.070 1.00 97.56 98 ALA A C 1
ATOM 798 O O . ALA A 1 98 ? 2.814 2.874 8.246 1.00 97.56 98 ALA A O 1
ATOM 799 N N . ASP A 1 99 ? 2.186 3.297 6.141 1.00 97.12 99 ASP A N 1
ATOM 800 C CA . ASP A 1 99 ? 0.748 3.190 6.403 1.00 97.12 99 ASP A CA 1
ATOM 801 C C . ASP A 1 99 ? 0.292 1.728 6.562 1.00 97.12 99 ASP A C 1
ATOM 803 O O . ASP A 1 99 ? -0.467 1.403 7.477 1.00 97.12 99 ASP A O 1
ATOM 807 N N . VAL A 1 100 ? 0.824 0.824 5.732 1.00 95.81 100 VAL A N 1
ATOM 808 C CA . VAL A 1 100 ? 0.598 -0.625 5.855 1.00 95.81 100 VAL A CA 1
ATOM 809 C C . VAL A 1 100 ? 1.187 -1.187 7.146 1.00 95.81 100 VAL A C 1
ATOM 811 O O . VAL A 1 100 ? 0.537 -1.997 7.802 1.00 95.81 100 VAL A O 1
ATOM 814 N N . GLU A 1 101 ? 2.386 -0.759 7.539 1.00 95.81 101 GLU A N 1
ATOM 815 C CA . GLU A 1 101 ? 3.007 -1.159 8.804 1.00 95.81 101 GLU A CA 1
ATOM 816 C C . GLU A 1 101 ? 2.139 -0.752 10.001 1.00 95.81 101 GLU A C 1
ATOM 818 O O . GLU A 1 101 ? 1.939 -1.546 10.920 1.00 95.81 101 GLU A O 1
ATOM 823 N N . TRP A 1 102 ? 1.588 0.464 9.977 1.00 95.44 102 TRP A N 1
ATOM 824 C CA . TRP A 1 102 ? 0.683 0.934 11.020 1.00 95.44 102 TRP A CA 1
ATOM 825 C C . TRP A 1 102 ? -0.584 0.077 11.111 1.00 95.44 102 TRP A C 1
ATOM 827 O O . TRP A 1 102 ? -0.942 -0.366 12.201 1.00 95.44 102 TRP A O 1
ATOM 837 N N . ALA A 1 103 ? -1.207 -0.236 9.971 1.00 93.88 103 ALA A N 1
ATOM 838 C CA . ALA A 1 103 ? -2.366 -1.125 9.932 1.00 93.88 103 ALA A CA 1
ATOM 839 C C . ALA A 1 103 ? -2.037 -2.539 10.445 1.00 93.88 103 ALA A C 1
ATOM 841 O O . ALA A 1 103 ? -2.798 -3.099 11.226 1.00 93.88 103 ALA A O 1
ATOM 842 N N . LEU A 1 104 ? -0.885 -3.108 10.067 1.00 92.50 104 LEU A N 1
ATOM 843 C CA . LEU A 1 104 ? -0.454 -4.431 10.538 1.00 92.50 104 LEU A CA 1
ATOM 844 C C . LEU A 1 104 ? -0.257 -4.483 12.054 1.00 92.50 104 LEU A C 1
ATOM 846 O O . LEU A 1 104 ? -0.664 -5.463 12.668 1.00 92.50 104 LEU A O 1
ATOM 850 N N . LYS A 1 105 ? 0.314 -3.434 12.658 1.00 91.81 105 LYS A N 1
ATOM 851 C CA . LYS A 1 105 ? 0.451 -3.325 14.122 1.00 91.81 105 LYS A CA 1
ATOM 852 C C . LYS A 1 105 ? -0.889 -3.246 14.848 1.00 91.81 105 LYS A C 1
ATOM 854 O O . LYS A 1 105 ? -0.943 -3.564 16.024 1.00 91.81 105 LYS A O 1
ATOM 859 N N . GLY A 1 106 ? -1.935 -2.772 14.178 1.00 89.38 106 GLY A N 1
ATOM 860 C CA . GLY A 1 106 ? -3.283 -2.760 14.733 1.00 89.38 106 GLY A CA 1
ATOM 861 C C . GLY A 1 106 ? -4.050 -4.072 14.538 1.00 89.38 106 GLY A C 1
ATOM 862 O O . GLY A 1 106 ? -5.010 -4.319 15.260 1.00 89.38 106 GLY A O 1
ATOM 863 N N . ILE A 1 107 ? -3.652 -4.896 13.561 1.00 88.00 107 ILE A N 1
ATOM 864 C CA . ILE A 1 107 ? -4.263 -6.205 13.274 1.00 88.00 107 ILE A CA 1
ATOM 865 C C . ILE A 1 107 ? -3.685 -7.316 14.165 1.00 88.00 107 ILE A C 1
ATOM 867 O O . ILE A 1 107 ? -4.429 -8.218 14.548 1.00 88.00 107 ILE A O 1
ATOM 871 N N . LEU A 1 108 ? -2.367 -7.296 14.405 1.00 82.56 108 LEU A N 1
ATOM 872 C CA . LEU A 1 108 ? -1.620 -8.301 15.179 1.00 82.56 108 LEU A CA 1
ATOM 873 C C . LEU A 1 108 ? -1.627 -7.992 16.678 1.00 82.56 108 LEU A C 1
ATOM 875 O O . LEU A 1 108 ? -1.712 -8.970 17.452 1.00 82.56 108 LEU A O 1
#